Protein AF-A0A1F3ZUA3-F1 (afdb_monomer_lite)

Radius of gyration: 24.83 Å; chains: 1; bounding box: 66×26×68 Å

pLDDT: mean 82.69, std 15.66, range [38.5, 97.5]

Secondary structure (DSSP, 8-state):
--------EEEEEEEEE-SSSSEEEEEEEEEEEEE-SSS-EEEEEEEEEEEEEEEEEEEEEEEEETTEEEEEEEEEEEEEEEEEEEE---HHHHHHHHHHHHHHHHHHHHH-

Sequence (112 aa):
MLERGSDTLIMTGTKDTQPDDETNITLRLQATCVDNRDGSSTVFASAAREVSKLQKVGHSITAGVSVATISVPSGTDRVMRVQKRETIQDPTFYQGFYTLVRNFAREEKKRN

Structure (mmCIF, N/CA/C/O backbone):
data_AF-A0A1F3ZUA3-F1
#
_entry.id   AF-A0A1F3ZUA3-F1
#
loop_
_atom_site.group_PDB
_atom_site.id
_atom_site.type_symbol
_atom_site.label_atom_id
_atom_site.label_alt_id
_atom_site.label_comp_id
_atom_site.label_asym_id
_atom_site.label_entity_id
_atom_site.label_seq_id
_atom_site.pdbx_PDB_ins_code
_atom_site.Cartn_x
_atom_site.Cartn_y
_atom_site.Cartn_z
_atom_site.occupancy
_atom_site.B_iso_or_equiv
_atom_site.auth_seq_id
_atom_site.auth_comp_id
_atom_site.auth_asym_id
_atom_site.auth_atom_id
_atom_site.pdbx_PDB_model_num
ATOM 1 N N . MET A 1 1 ? 2.301 5.348 -39.524 1.00 38.50 1 MET A N 1
ATOM 2 C CA . MET A 1 1 ? 2.595 5.944 -38.206 1.00 38.50 1 MET A CA 1
ATOM 3 C C . MET A 1 1 ? 1.456 5.515 -37.289 1.00 38.50 1 MET A C 1
ATOM 5 O O . MET A 1 1 ? 0.367 6.049 -37.424 1.00 38.50 1 MET A O 1
ATOM 9 N N . LEU A 1 2 ? 1.620 4.439 -36.515 1.00 41.38 2 LEU A N 1
ATOM 10 C CA . LEU A 1 2 ? 0.568 3.989 -35.597 1.00 41.38 2 LEU A CA 1
ATOM 11 C C . LEU A 1 2 ? 0.643 4.878 -34.356 1.00 41.38 2 LEU A C 1
ATOM 13 O O . LEU A 1 2 ? 1.610 4.790 -33.601 1.00 41.38 2 LEU A O 1
ATOM 17 N N . GLU A 1 3 ? -0.345 5.754 -34.202 1.00 44.38 3 GLU A N 1
ATOM 18 C CA . GLU A 1 3 ? -0.643 6.461 -32.958 1.00 44.38 3 GLU A CA 1
ATOM 19 C C . GLU A 1 3 ? -0.839 5.404 -31.861 1.00 44.38 3 GLU A C 1
ATOM 21 O O . GLU A 1 3 ? -1.906 4.803 -31.737 1.00 44.38 3 GLU A O 1
ATOM 26 N N . ARG A 1 4 ? 0.217 5.107 -31.093 1.00 51.84 4 ARG A N 1
ATOM 27 C CA . ARG A 1 4 ? 0.059 4.418 -29.813 1.00 51.84 4 ARG A CA 1
ATOM 28 C C . ARG A 1 4 ? -0.652 5.409 -28.907 1.00 51.84 4 ARG A C 1
ATOM 30 O O . ARG A 1 4 ? -0.011 6.307 -28.364 1.00 51.84 4 ARG A O 1
ATOM 37 N N . GLY A 1 5 ? -1.973 5.273 -28.809 1.00 49.47 5 GLY A N 1
ATOM 38 C CA . GLY A 1 5 ? -2.747 5.922 -27.763 1.00 49.47 5 GLY A CA 1
ATOM 39 C C . GLY A 1 5 ? -2.006 5.722 -26.447 1.00 49.47 5 GLY A C 1
ATOM 40 O O . GLY A 1 5 ? -1.543 4.622 -26.148 1.00 49.47 5 GLY A O 1
ATOM 41 N N . SER A 1 6 ? -1.783 6.812 -25.723 1.00 55.62 6 SER A N 1
ATOM 42 C CA . SER A 1 6 ? -1.171 6.810 -24.402 1.00 55.62 6 SER A CA 1
ATOM 43 C C . SER A 1 6 ? -2.127 6.142 -23.415 1.00 55.62 6 SER A C 1
ATOM 45 O O . SER A 1 6 ? -2.756 6.814 -22.597 1.00 55.62 6 SER A O 1
ATOM 47 N N . ASP A 1 7 ? -2.282 4.827 -23.536 1.00 58.97 7 ASP A N 1
ATOM 48 C CA . ASP A 1 7 ? -3.064 4.011 -22.628 1.00 58.97 7 ASP A CA 1
ATOM 49 C C . ASP A 1 7 ? -2.317 3.998 -21.303 1.00 58.97 7 ASP A C 1
ATOM 51 O O . ASP A 1 7 ? -1.349 3.270 -21.080 1.00 58.97 7 ASP A O 1
ATOM 55 N N . THR A 1 8 ? -2.742 4.904 -20.432 1.00 66.12 8 THR A N 1
ATOM 56 C CA . THR A 1 8 ? -2.284 4.959 -19.054 1.00 66.12 8 THR A CA 1
ATOM 57 C C . THR A 1 8 ? -2.761 3.678 -18.385 1.00 66.12 8 THR A C 1
ATOM 59 O O . THR A 1 8 ? -3.935 3.545 -18.040 1.00 66.12 8 THR A O 1
ATOM 62 N N . LEU A 1 9 ? -1.862 2.705 -18.244 1.00 81.56 9 LEU A N 1
ATOM 63 C CA . LEU A 1 9 ? -2.184 1.444 -17.592 1.00 81.56 9 LEU A CA 1
ATOM 64 C C . LEU A 1 9 ? -2.317 1.696 -16.090 1.00 81.56 9 LEU A C 1
ATOM 66 O O . LEU A 1 9 ? -1.328 1.989 -15.414 1.00 81.56 9 LEU A O 1
ATOM 70 N N . ILE A 1 10 ? -3.542 1.570 -15.581 1.00 87.88 10 ILE A N 1
ATOM 71 C CA . ILE A 1 10 ? -3.846 1.638 -14.153 1.00 87.88 10 ILE A CA 1
ATOM 72 C C . ILE A 1 10 ? -4.004 0.214 -13.626 1.00 87.88 10 ILE A C 1
ATOM 74 O O . ILE A 1 10 ? -4.843 -0.552 -14.094 1.00 87.88 10 ILE A O 1
ATOM 78 N N . MET A 1 11 ? -3.211 -0.128 -12.620 1.00 90.75 11 MET A N 1
ATOM 79 C CA . MET A 1 11 ? -3.258 -1.397 -11.908 1.00 90.75 11 MET A CA 1
ATOM 80 C C . MET A 1 11 ? -3.758 -1.146 -10.491 1.00 90.75 11 MET A C 1
ATOM 82 O O . MET A 1 11 ? -3.270 -0.254 -9.800 1.00 90.75 11 MET A O 1
ATOM 86 N N . THR A 1 12 ? -4.712 -1.948 -10.032 1.00 94.88 12 THR A N 1
ATOM 87 C CA . THR A 1 12 ? -5.243 -1.856 -8.668 1.00 94.88 12 THR A CA 1
ATOM 88 C C . THR A 1 12 ? -5.122 -3.195 -7.962 1.00 94.88 12 THR A C 1
ATOM 90 O O . THR A 1 12 ? -5.405 -4.232 -8.556 1.00 94.88 12 THR A O 1
ATOM 93 N N . GLY A 1 13 ? -4.755 -3.176 -6.685 1.00 94.50 13 GLY A N 1
ATOM 94 C CA . GLY A 1 13 ? -4.714 -4.345 -5.816 1.00 94.50 13 GLY A CA 1
ATOM 95 C C . GLY A 1 13 ? -5.446 -4.066 -4.512 1.00 94.50 13 GLY A C 1
ATOM 96 O O . GLY A 1 13 ? -5.361 -2.966 -3.970 1.00 94.50 13 GLY A O 1
ATOM 97 N N . THR A 1 14 ? -6.172 -5.058 -4.003 1.00 96.56 14 THR A N 1
ATOM 98 C CA . THR A 1 14 ? -6.786 -4.996 -2.672 1.00 96.56 14 THR A CA 1
ATOM 99 C C . THR A 1 14 ? -6.359 -6.215 -1.871 1.00 96.56 14 THR A C 1
ATOM 101 O O . THR A 1 14 ? -6.332 -7.326 -2.400 1.00 96.56 14 THR A O 1
ATOM 104 N N . LYS A 1 15 ? -5.998 -6.008 -0.605 1.00 95.19 15 LYS A N 1
ATOM 105 C CA . LYS A 1 15 ? -5.671 -7.077 0.333 1.00 95.19 15 LYS A CA 1
ATOM 106 C C . LYS A 1 15 ? -6.400 -6.844 1.643 1.00 95.19 15 LYS A C 1
ATOM 108 O O . LYS A 1 15 ? -6.124 -5.871 2.337 1.00 95.19 15 LYS A O 1
ATOM 113 N N . ASP A 1 16 ? -7.265 -7.784 1.989 1.00 94.31 16 ASP A N 1
ATOM 114 C CA . ASP A 1 16 ? -7.938 -7.817 3.280 1.00 94.31 16 ASP A CA 1
ATOM 115 C C . ASP A 1 16 ? -7.188 -8.738 4.244 1.00 94.31 16 ASP A C 1
ATOM 117 O O . ASP A 1 16 ? -6.690 -9.815 3.869 1.00 94.31 16 ASP A O 1
ATOM 121 N N . THR A 1 17 ? -7.073 -8.294 5.490 1.00 94.75 17 THR A N 1
ATOM 122 C CA . THR A 1 17 ? -6.506 -9.066 6.595 1.00 94.75 17 THR A CA 1
ATOM 123 C C . THR A 1 17 ? -7.320 -8.846 7.854 1.00 94.75 17 THR A C 1
ATOM 125 O O . THR A 1 17 ? -7.675 -7.714 8.176 1.00 94.75 17 THR A O 1
ATOM 128 N N . GLN A 1 18 ? -7.535 -9.923 8.597 1.00 93.06 18 GLN A N 1
ATOM 129 C CA . GLN A 1 18 ? -8.300 -9.918 9.829 1.00 93.06 18 GLN A CA 1
ATOM 130 C C . GLN A 1 18 ? -7.377 -10.334 10.987 1.00 93.06 18 GLN A C 1
ATOM 132 O O . GLN A 1 18 ? -7.143 -11.529 11.165 1.00 93.06 18 GLN A O 1
ATOM 137 N N . PRO A 1 19 ? -6.759 -9.376 11.706 1.00 90.19 19 PRO A N 1
ATOM 138 C CA . PRO A 1 19 ? -5.865 -9.691 12.823 1.00 90.19 19 PRO A CA 1
ATOM 139 C C . PRO A 1 19 ? -6.598 -10.282 14.036 1.00 90.19 19 PRO A C 1
ATOM 141 O O . PRO A 1 19 ? -5.993 -11.035 14.793 1.00 90.19 19 PRO A O 1
ATOM 144 N N . ASP A 1 20 ? -7.880 -9.952 14.212 1.00 92.12 20 ASP A N 1
ATOM 145 C CA . ASP A 1 20 ? -8.752 -10.449 15.278 1.00 92.12 20 ASP A CA 1
ATOM 146 C C . ASP A 1 20 ? -10.207 -10.566 14.785 1.00 92.12 20 ASP A C 1
ATOM 148 O O . ASP A 1 20 ? -10.534 -10.181 13.663 1.00 92.12 20 ASP A O 1
ATOM 152 N N . ASP A 1 21 ? -11.100 -11.129 15.595 1.00 87.56 21 ASP A N 1
ATOM 153 C CA . ASP A 1 21 ? -12.495 -11.392 15.227 1.00 87.56 21 ASP A CA 1
ATOM 154 C C . ASP A 1 21 ? -13.337 -10.119 15.028 1.00 87.56 21 ASP A C 1
ATOM 156 O O . ASP A 1 21 ? -14.381 -10.167 14.374 1.00 87.56 21 ASP A O 1
ATOM 160 N N . GLU A 1 22 ? -12.880 -8.975 15.538 1.00 87.25 22 GLU A N 1
ATOM 161 C CA . GLU A 1 22 ? -13.606 -7.708 15.482 1.00 87.25 22 GLU A CA 1
ATOM 162 C C . GLU A 1 22 ? -13.073 -6.733 14.431 1.00 87.25 22 GLU A C 1
ATOM 164 O O . GLU A 1 22 ? -13.790 -5.807 14.043 1.00 87.25 22 GLU A O 1
ATOM 169 N N . THR A 1 23 ? -11.833 -6.913 13.982 1.00 89.06 23 THR A N 1
ATOM 170 C CA . THR A 1 23 ? -11.090 -5.935 13.187 1.00 89.06 23 THR A CA 1
ATOM 171 C C . THR A 1 23 ? -10.812 -6.459 11.787 1.00 89.06 23 THR A C 1
ATOM 173 O O . THR A 1 23 ? -10.137 -7.465 11.607 1.00 89.06 23 THR A O 1
ATOM 176 N N . ASN A 1 24 ? -11.240 -5.711 10.776 1.00 92.94 24 ASN A N 1
ATOM 177 C CA . ASN A 1 24 ? -10.867 -5.931 9.386 1.00 92.94 24 ASN A CA 1
ATOM 178 C C . ASN A 1 24 ? -9.973 -4.783 8.902 1.00 92.94 24 ASN A C 1
ATOM 180 O O . ASN A 1 24 ? -10.278 -3.610 9.122 1.00 92.94 24 ASN A O 1
ATOM 184 N N . ILE A 1 25 ? -8.861 -5.117 8.253 1.00 95.38 25 ILE A N 1
ATOM 185 C CA . ILE A 1 25 ? -7.945 -4.156 7.647 1.00 95.38 25 ILE A CA 1
ATOM 186 C C . ILE A 1 25 ? -7.933 -4.387 6.138 1.00 95.38 25 ILE A C 1
ATOM 188 O O . ILE A 1 25 ? -7.471 -5.429 5.674 1.00 95.38 25 ILE A O 1
ATOM 192 N N . THR A 1 26 ? -8.359 -3.379 5.382 1.00 96.38 26 THR A N 1
ATOM 193 C CA . THR A 1 26 ? -8.329 -3.373 3.918 1.00 96.38 26 THR A CA 1
ATOM 194 C C . THR A 1 26 ? -7.195 -2.479 3.433 1.00 96.38 26 THR A C 1
ATOM 196 O O . THR A 1 26 ? -7.187 -1.265 3.650 1.00 96.38 26 THR A O 1
ATOM 199 N N . LEU A 1 27 ? -6.231 -3.070 2.736 1.00 96.94 27 LEU A N 1
ATOM 200 C CA . LEU A 1 27 ? -5.179 -2.363 2.018 1.00 96.94 27 LEU A CA 1
ATOM 201 C C . LEU A 1 27 ? -5.580 -2.210 0.549 1.00 96.94 27 LEU A C 1
ATOM 203 O O . LEU A 1 27 ? -5.826 -3.209 -0.121 1.00 96.94 27 LEU A O 1
ATOM 207 N N . ARG A 1 28 ? -5.585 -0.983 0.030 1.00 97.50 28 ARG A N 1
ATOM 208 C CA . ARG A 1 28 ? -5.807 -0.684 -1.391 1.00 97.50 28 ARG A CA 1
ATOM 209 C C . ARG A 1 28 ? -4.545 -0.074 -1.973 1.00 97.50 28 ARG A C 1
ATOM 211 O O . ARG A 1 28 ? -4.064 0.923 -1.449 1.00 97.50 28 ARG A O 1
ATOM 218 N N . LEU A 1 29 ? -4.033 -0.661 -3.043 1.00 96.88 29 LEU A N 1
ATOM 219 C CA . LEU A 1 29 ? -2.893 -0.178 -3.812 1.00 96.88 29 LEU A CA 1
ATOM 220 C C . LEU A 1 29 ? -3.375 0.193 -5.213 1.00 96.88 29 LEU A C 1
ATOM 222 O O . LEU A 1 29 ? -4.112 -0.567 -5.838 1.00 96.88 29 LEU A O 1
ATOM 226 N N . GLN A 1 30 ? -2.919 1.329 -5.720 1.00 96.00 30 GLN A N 1
ATOM 227 C CA . GLN A 1 30 ? -3.054 1.723 -7.112 1.00 96.00 30 GLN A CA 1
ATOM 228 C C . GLN A 1 30 ? -1.668 2.058 -7.654 1.00 96.00 30 GLN A C 1
ATOM 230 O O . GLN A 1 30 ? -0.905 2.774 -7.007 1.00 96.00 30 GLN A O 1
ATOM 235 N N . ALA A 1 31 ? -1.353 1.548 -8.837 1.00 94.94 31 ALA A N 1
ATOM 236 C CA . ALA A 1 31 ? -0.152 1.889 -9.571 1.00 94.94 31 ALA A CA 1
ATOM 237 C C . ALA A 1 31 ? -0.508 2.298 -10.999 1.00 94.94 31 ALA A C 1
ATOM 239 O O . ALA A 1 31 ? -1.406 1.725 -11.609 1.00 94.94 31 ALA A O 1
ATOM 240 N N . THR A 1 32 ? 0.212 3.275 -11.528 1.00 94.38 32 THR A N 1
ATOM 241 C CA . THR A 1 32 ? 0.023 3.798 -12.876 1.00 94.38 32 THR A CA 1
ATOM 242 C C . THR A 1 32 ? 1.358 3.809 -13.595 1.00 94.38 32 THR A C 1
ATOM 244 O O . THR A 1 32 ? 2.348 4.289 -13.041 1.00 94.38 32 THR A O 1
ATOM 247 N N . CYS A 1 33 ? 1.384 3.299 -14.823 1.00 91.00 33 CYS A N 1
ATOM 248 C CA . CYS A 1 33 ? 2.563 3.333 -15.679 1.00 91.00 33 CYS A CA 1
ATOM 249 C C . CYS A 1 33 ? 2.411 4.412 -16.756 1.00 91.00 33 CYS A C 1
ATOM 251 O O . CYS A 1 33 ? 1.370 4.496 -17.409 1.00 91.00 33 CYS A O 1
ATOM 253 N N . VAL A 1 34 ? 3.453 5.219 -16.942 1.00 90.88 34 VAL A N 1
ATOM 254 C CA . VAL A 1 34 ? 3.521 6.275 -17.956 1.00 90.88 34 VAL A CA 1
ATOM 255 C C . VAL A 1 34 ? 4.722 6.013 -18.859 1.00 90.88 34 VAL A C 1
ATOM 257 O O . VAL A 1 34 ? 5.845 5.887 -18.373 1.00 90.88 34 VAL A O 1
ATOM 260 N N . ASP A 1 35 ? 4.486 5.930 -20.168 1.00 88.19 35 ASP A N 1
ATOM 261 C CA . ASP A 1 35 ? 5.543 5.815 -21.176 1.00 88.19 35 ASP A CA 1
ATOM 262 C C . ASP A 1 35 ? 6.294 7.151 -21.309 1.00 88.19 35 ASP A C 1
ATOM 264 O O . ASP A 1 35 ? 5.684 8.195 -21.558 1.00 88.19 35 ASP A O 1
ATOM 268 N N . ASN A 1 36 ? 7.620 7.115 -21.154 1.00 89.31 36 ASN A N 1
ATOM 269 C CA . ASN A 1 36 ? 8.486 8.289 -21.276 1.00 89.31 36 ASN A CA 1
ATOM 270 C C . ASN A 1 36 ? 8.851 8.605 -22.743 1.00 89.31 36 ASN A C 1
ATOM 272 O O . ASN A 1 36 ? 9.515 9.606 -23.006 1.00 89.31 36 ASN A O 1
ATOM 276 N N . ARG A 1 37 ? 8.405 7.785 -23.710 1.00 89.38 37 ARG A N 1
ATOM 277 C CA . ARG A 1 37 ? 8.651 7.908 -25.163 1.00 89.38 37 ARG A CA 1
ATOM 278 C C . ARG A 1 37 ? 10.118 7.783 -25.586 1.00 89.38 37 ARG A C 1
ATOM 280 O O . ARG A 1 37 ? 10.460 8.083 -26.727 1.00 89.38 37 ARG A O 1
ATOM 287 N N . ASP A 1 38 ? 10.969 7.298 -24.694 1.00 90.06 38 ASP A N 1
ATOM 288 C CA . ASP A 1 38 ? 12.392 7.022 -24.915 1.00 90.06 38 ASP A CA 1
ATOM 289 C C . ASP A 1 38 ? 12.726 5.524 -24.752 1.00 90.06 38 ASP A C 1
ATOM 291 O O . ASP A 1 38 ? 13.890 5.133 -24.682 1.00 90.06 38 ASP A O 1
ATOM 295 N N . GLY A 1 39 ? 11.697 4.673 -24.687 1.00 84.69 39 GLY A N 1
ATOM 296 C CA . GLY A 1 39 ? 11.831 3.245 -24.396 1.00 84.69 39 GLY A CA 1
ATOM 297 C C . GLY A 1 39 ? 11.901 2.918 -22.901 1.00 84.69 39 GLY A C 1
ATOM 298 O O . GLY A 1 39 ? 12.048 1.747 -22.547 1.00 84.69 39 GLY A O 1
ATOM 299 N N . SER A 1 40 ? 11.776 3.917 -22.024 1.00 86.50 40 SER A N 1
ATOM 300 C CA . SER A 1 40 ? 11.582 3.740 -20.587 1.00 86.50 40 SER A CA 1
ATOM 301 C C . SER A 1 40 ? 10.146 4.064 -20.162 1.00 86.50 40 SER A C 1
ATOM 303 O O . SER A 1 40 ? 9.344 4.623 -20.913 1.00 86.50 40 SER A O 1
ATOM 305 N N . SER A 1 41 ? 9.788 3.687 -18.937 1.00 88.19 41 SER A N 1
ATOM 306 C CA . SER A 1 41 ? 8.488 4.023 -18.358 1.00 88.19 41 SER A CA 1
ATOM 307 C C . SER A 1 41 ? 8.637 4.366 -16.885 1.00 88.19 41 SER A C 1
ATOM 309 O O . SER A 1 41 ? 9.467 3.789 -16.177 1.00 88.19 41 SER A O 1
ATOM 311 N N . THR A 1 42 ? 7.815 5.300 -16.422 1.00 90.25 42 THR A N 1
ATOM 312 C CA . THR A 1 42 ? 7.765 5.736 -15.028 1.00 90.25 42 THR A CA 1
ATOM 313 C C . THR A 1 42 ? 6.538 5.135 -14.354 1.00 90.25 42 THR A C 1
ATOM 315 O O . THR A 1 42 ? 5.426 5.242 -14.870 1.00 90.25 42 THR A O 1
ATOM 318 N N . VAL A 1 43 ? 6.730 4.507 -13.192 1.00 92.31 43 VAL A N 1
ATOM 319 C CA . VAL A 1 43 ? 5.643 3.919 -12.398 1.00 92.31 43 VAL A CA 1
ATOM 320 C C . VAL A 1 43 ? 5.382 4.784 -11.173 1.00 92.31 43 VAL A C 1
ATOM 322 O O . VAL A 1 43 ? 6.283 5.006 -10.366 1.00 92.31 43 VAL A O 1
ATOM 325 N N . PHE A 1 44 ? 4.138 5.222 -11.012 1.00 94.44 44 PHE A N 1
ATOM 326 C CA . PHE A 1 44 ? 3.646 5.910 -9.822 1.00 94.44 44 PHE A CA 1
ATOM 327 C C . PHE A 1 44 ? 2.793 4.947 -9.005 1.00 94.44 44 PHE A C 1
ATOM 329 O O . PHE A 1 44 ? 1.977 4.235 -9.581 1.00 94.44 44 PHE A O 1
ATOM 336 N N . ALA A 1 45 ? 2.949 4.927 -7.682 1.00 95.88 45 ALA A N 1
ATOM 337 C CA . ALA A 1 45 ? 2.150 4.084 -6.797 1.00 95.88 45 ALA A CA 1
ATOM 338 C C . ALA A 1 45 ? 1.612 4.875 -5.603 1.00 95.88 45 ALA A C 1
ATOM 340 O O . ALA A 1 45 ? 2.295 5.738 -5.057 1.00 95.88 45 ALA A O 1
ATOM 341 N N . SER A 1 46 ? 0.396 4.542 -5.184 1.00 96.38 46 SER A N 1
ATOM 342 C CA . SER A 1 46 ? -0.255 5.070 -3.988 1.00 96.38 46 SER A CA 1
ATOM 343 C C . SER A 1 46 ? -1.004 3.947 -3.290 1.00 96.38 46 SER A C 1
ATOM 345 O O . SER A 1 46 ? -1.661 3.132 -3.941 1.00 96.38 46 SER A O 1
ATOM 347 N N . ALA A 1 47 ? -0.911 3.892 -1.965 1.00 97.31 47 ALA A N 1
ATOM 348 C CA . ALA A 1 47 ? -1.663 2.941 -1.167 1.00 97.31 47 ALA A CA 1
ATOM 349 C C . ALA A 1 47 ? -2.406 3.623 -0.022 1.00 97.31 47 ALA A C 1
ATOM 351 O O . ALA A 1 47 ? -1.900 4.555 0.600 1.00 97.31 47 ALA A O 1
ATOM 352 N N . ALA A 1 48 ? -3.589 3.110 0.295 1.00 97.19 48 ALA A N 1
ATOM 353 C CA . ALA A 1 48 ? -4.370 3.503 1.455 1.00 97.19 48 ALA A CA 1
ATOM 354 C C . ALA A 1 48 ? -4.734 2.275 2.289 1.00 97.19 48 ALA A C 1
ATOM 356 O O . ALA A 1 48 ? -5.022 1.200 1.757 1.00 97.19 48 ALA A O 1
ATOM 357 N N . ARG A 1 49 ? -4.735 2.448 3.607 1.00 96.25 49 ARG A N 1
ATOM 358 C CA . ARG A 1 49 ? -5.184 1.453 4.574 1.00 96.25 49 ARG A CA 1
ATOM 359 C C . ARG A 1 49 ? -6.473 1.930 5.219 1.00 96.25 49 ARG A C 1
ATOM 361 O O . ARG A 1 49 ? -6.552 3.054 5.709 1.00 96.25 49 ARG A O 1
ATOM 368 N N . GLU A 1 50 ? -7.457 1.050 5.252 1.00 96.19 50 GLU A 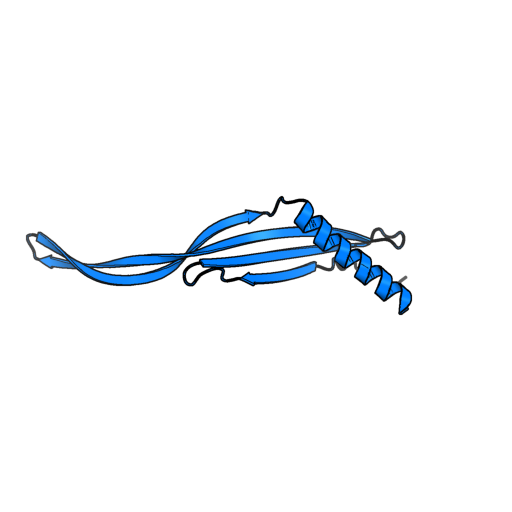N 1
ATOM 369 C CA . GLU A 1 50 ? -8.708 1.223 5.970 1.00 96.19 50 GLU A CA 1
ATOM 370 C C . GLU A 1 50 ? -8.788 0.200 7.098 1.00 96.19 50 GLU A C 1
ATOM 372 O O . GLU A 1 50 ? -8.562 -0.985 6.875 1.00 96.19 50 GLU A O 1
ATOM 377 N N . VAL A 1 51 ? -9.082 0.663 8.309 1.00 93.44 51 VAL A N 1
ATOM 378 C CA . VAL A 1 51 ? -9.304 -0.181 9.483 1.00 93.44 51 VAL A CA 1
ATOM 379 C C . VAL A 1 51 ? -10.765 -0.059 9.873 1.00 93.44 51 VAL A C 1
ATOM 381 O O . VAL A 1 51 ? -11.233 1.029 10.221 1.00 93.44 51 VAL A O 1
ATOM 384 N N . SER A 1 52 ? -11.460 -1.184 9.854 1.00 87.94 52 SER A N 1
ATOM 385 C CA . SER A 1 52 ? -12.866 -1.318 10.205 1.00 87.94 52 SER A CA 1
ATOM 386 C C . SER A 1 52 ? -12.999 -2.205 11.435 1.00 87.94 52 SER A C 1
ATOM 388 O O . SER A 1 52 ? -12.358 -3.248 11.513 1.00 87.94 52 SER A O 1
ATOM 390 N N . LYS A 1 53 ? -13.814 -1.797 12.410 1.00 87.69 53 LYS A N 1
ATOM 391 C CA . LYS A 1 53 ? -14.090 -2.586 13.618 1.00 87.69 53 LYS A CA 1
ATOM 392 C C . LYS A 1 53 ? -15.578 -2.824 13.809 1.00 87.69 53 LYS A C 1
ATOM 394 O O . LYS A 1 53 ? -16.392 -1.963 13.475 1.00 87.69 53 LYS A O 1
ATOM 399 N N . LEU A 1 54 ? -15.931 -3.965 14.387 1.00 79.75 54 LEU A N 1
ATOM 400 C CA . LEU A 1 54 ? -17.275 -4.235 14.887 1.00 79.75 54 LEU A CA 1
ATOM 401 C C . LEU A 1 54 ? -17.596 -3.284 16.053 1.00 79.75 54 LEU A C 1
ATOM 403 O O . LEU A 1 54 ? -16.899 -3.253 17.062 1.00 79.75 54 LEU A O 1
ATOM 407 N N . GLN A 1 55 ? -18.657 -2.491 15.910 1.00 73.69 55 GLN A N 1
ATOM 408 C CA . GLN A 1 55 ? -19.206 -1.644 16.967 1.00 73.69 55 GLN A CA 1
ATOM 409 C C . GLN A 1 55 ? -20.589 -2.146 17.375 1.00 73.69 55 GLN A C 1
ATOM 411 O O . GLN A 1 55 ? -21.415 -2.485 16.527 1.00 73.69 55 GLN A O 1
ATOM 416 N N . LY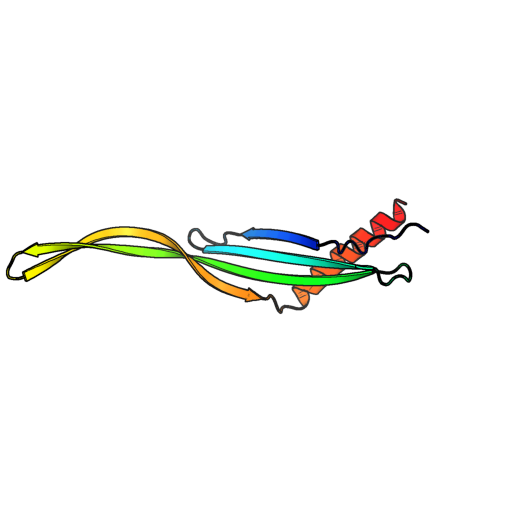S A 1 56 ? -20.849 -2.161 18.684 1.00 71.38 56 LYS A N 1
ATOM 417 C CA . LYS A 1 56 ? -22.161 -2.482 19.247 1.00 71.38 56 LYS A CA 1
ATOM 418 C C . LYS A 1 56 ? -23.080 -1.264 19.117 1.00 71.38 56 LYS A C 1
ATOM 420 O O . LYS A 1 56 ? -22.760 -0.197 19.633 1.00 71.38 56 LYS A O 1
ATOM 425 N N . VAL A 1 57 ? -24.209 -1.420 18.438 1.00 68.69 57 VAL A N 1
ATOM 426 C CA . VAL A 1 57 ? -25.223 -0.381 18.229 1.00 68.69 57 VAL A CA 1
ATOM 427 C C . VAL A 1 57 ? -26.481 -0.794 18.986 1.00 68.69 57 VAL A C 1
ATOM 429 O O . VAL A 1 57 ? -26.980 -1.897 18.798 1.00 68.69 57 VAL A O 1
ATOM 432 N N . GLY A 1 58 ? -26.962 0.056 19.893 1.00 62.72 58 GLY A N 1
ATOM 433 C CA . GLY A 1 58 ? -28.193 -0.192 20.646 1.00 62.72 58 GLY A CA 1
ATOM 434 C C . GLY A 1 58 ? -29.415 0.382 19.938 1.00 62.72 58 GLY A C 1
ATOM 435 O O . GLY A 1 58 ? -29.363 1.502 19.432 1.00 62.72 58 GLY A O 1
ATOM 436 N N . HIS A 1 59 ? -30.519 -0.359 19.949 1.00 62.84 59 HIS A N 1
ATOM 437 C CA . HIS A 1 59 ? -31.816 0.097 19.456 1.00 62.84 59 HIS A CA 1
ATOM 438 C C . HIS A 1 59 ? -32.786 0.276 20.624 1.00 62.84 59 HIS A C 1
ATOM 440 O O . HIS A 1 59 ? -32.965 -0.640 21.430 1.00 62.84 59 HIS A O 1
ATOM 446 N N . SER A 1 60 ? -33.435 1.437 20.722 1.00 57.81 60 SER A N 1
ATOM 447 C CA . SER A 1 60 ? -34.516 1.701 21.676 1.00 57.81 60 SER A CA 1
ATOM 448 C C . SER A 1 60 ? -35.856 1.815 20.951 1.00 57.81 60 SER A C 1
ATOM 450 O O . SER A 1 60 ? -35.947 2.401 19.876 1.00 57.81 60 SER A O 1
ATOM 452 N N . ILE A 1 61 ? -36.902 1.249 21.548 1.00 62.06 61 ILE A N 1
ATOM 453 C CA . ILE A 1 61 ? -38.288 1.415 21.108 1.00 62.06 61 ILE A CA 1
ATOM 454 C C . ILE A 1 61 ? -38.942 2.397 22.079 1.00 62.06 61 ILE A C 1
ATOM 456 O O . ILE A 1 61 ? -38.944 2.177 23.292 1.00 62.06 61 ILE A O 1
ATOM 460 N N . THR A 1 62 ? -39.475 3.496 21.549 1.00 57.00 62 THR A N 1
ATOM 461 C CA . THR A 1 62 ? -40.183 4.516 22.331 1.00 57.00 62 THR A CA 1
ATOM 462 C C . THR A 1 62 ? -41.678 4.369 22.092 1.00 57.00 62 THR A C 1
ATOM 464 O O . THR A 1 62 ? -42.134 4.495 20.957 1.00 57.00 62 THR A O 1
ATOM 467 N N . ALA A 1 63 ? -42.445 4.119 23.152 1.00 68.69 63 ALA A N 1
ATOM 468 C CA . A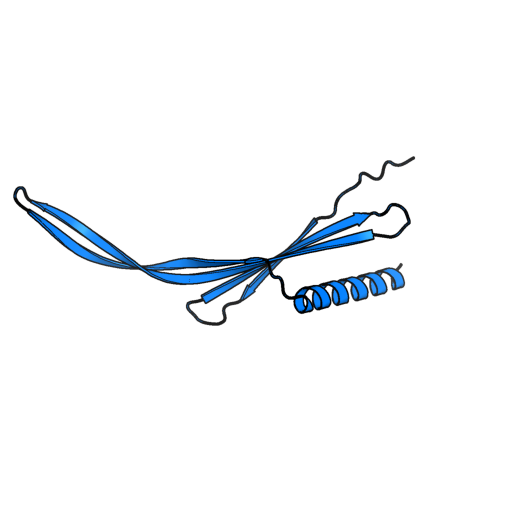LA A 1 63 ? -43.904 4.108 23.101 1.00 68.69 63 ALA A CA 1
ATOM 469 C C . ALA A 1 63 ? -44.449 5.393 23.744 1.00 68.69 63 ALA A C 1
ATOM 471 O O . ALA A 1 63 ? -44.059 5.758 24.857 1.00 68.69 63 ALA A O 1
ATOM 472 N N . GLY A 1 64 ? -45.325 6.102 23.028 1.00 55.97 64 GLY A N 1
ATOM 473 C CA . GLY A 1 64 ? -45.953 7.336 23.502 1.00 55.97 64 GLY A CA 1
ATOM 474 C C . GLY A 1 64 ? -47.304 7.066 24.155 1.00 55.97 64 GLY A C 1
ATOM 475 O O . GLY A 1 64 ? -48.206 6.539 23.508 1.00 55.97 64 GLY A O 1
ATOM 476 N N . VAL A 1 65 ? -47.458 7.467 25.416 1.00 67.06 65 VAL A N 1
ATOM 477 C CA . VAL A 1 65 ? -48.758 7.615 26.083 1.00 67.06 65 VAL A CA 1
ATOM 478 C C . VAL A 1 65 ? -48.963 9.095 26.406 1.00 67.06 65 VAL A C 1
ATOM 480 O O . VAL A 1 65 ? -48.005 9.828 26.625 1.00 67.06 65 VAL A O 1
ATOM 483 N N . SER A 1 66 ? -50.209 9.562 26.387 1.00 61.75 66 SER A N 1
ATOM 484 C CA . SER A 1 66 ? -50.637 10.975 26.320 1.00 61.75 66 SER A CA 1
ATOM 485 C C . SER A 1 66 ? -50.111 11.930 27.408 1.00 61.75 66 SER A C 1
ATOM 487 O O . SER A 1 66 ? -50.371 13.127 27.331 1.00 61.75 66 SER A O 1
ATOM 489 N N . VAL A 1 67 ? -49.354 11.440 28.392 1.00 68.75 67 VAL A N 1
ATOM 490 C CA . VAL A 1 67 ? -48.748 12.246 29.465 1.00 68.75 67 VAL A CA 1
ATOM 491 C C . VAL A 1 67 ? -47.245 11.966 29.655 1.00 68.75 67 VAL A C 1
ATOM 493 O O . VAL A 1 67 ? -46.578 12.714 30.363 1.00 68.75 67 VAL A O 1
ATOM 496 N N . ALA A 1 68 ? -46.687 10.916 29.032 1.00 49.22 68 ALA A N 1
ATOM 497 C CA . ALA A 1 68 ? -45.273 10.551 29.155 1.00 49.22 68 ALA A CA 1
ATOM 498 C C . ALA A 1 68 ? -44.806 9.588 28.046 1.00 49.22 68 ALA A C 1
ATOM 500 O O . ALA A 1 68 ? -45.549 8.733 27.570 1.00 49.22 68 ALA A O 1
ATOM 501 N N . THR A 1 69 ? -43.531 9.670 27.676 1.00 61.47 69 THR A N 1
ATOM 502 C CA . THR A 1 69 ? -42.879 8.713 26.770 1.00 61.47 69 THR A CA 1
ATOM 503 C C . THR A 1 69 ? -42.007 7.750 27.565 1.00 61.47 69 THR A C 1
ATOM 505 O O . THR A 1 69 ? -41.163 8.199 28.340 1.00 61.47 69 THR A O 1
ATOM 508 N N . ILE A 1 70 ? -42.160 6.442 27.346 1.00 63.56 70 ILE A N 1
ATOM 509 C CA . ILE A 1 70 ? -41.278 5.421 27.930 1.00 63.56 70 ILE A CA 1
ATOM 510 C C . ILE A 1 70 ? -40.394 4.864 26.812 1.00 63.56 70 ILE A C 1
ATOM 512 O O . ILE A 1 70 ? -40.895 4.349 25.810 1.00 63.56 70 ILE A O 1
ATOM 516 N N . SER A 1 71 ? -39.076 4.981 26.977 1.00 55.53 71 SER A N 1
ATOM 517 C CA . SER A 1 71 ? -38.078 4.399 26.076 1.00 55.53 71 SER A CA 1
ATOM 518 C C . SER A 1 71 ? -37.526 3.106 26.670 1.00 55.53 71 SER A C 1
ATOM 520 O O . SER A 1 71 ? -36.938 3.136 27.753 1.00 55.53 71 SER A O 1
ATOM 522 N N . VAL A 1 72 ? -37.674 1.988 25.957 1.00 69.88 72 VAL A N 1
ATOM 523 C CA . VAL A 1 72 ? -37.166 0.675 26.382 1.00 69.88 72 VAL A CA 1
ATOM 524 C C . VAL A 1 72 ? -36.075 0.215 25.407 1.00 69.88 72 VAL A C 1
ATOM 526 O O . VAL A 1 72 ? -36.284 0.284 24.192 1.00 69.88 72 VAL A O 1
ATOM 529 N N . PRO A 1 73 ? -34.899 -0.239 25.879 1.00 60.53 73 PRO A N 1
ATOM 530 C CA . PRO A 1 73 ? -33.901 -0.847 25.004 1.00 60.53 73 PRO A CA 1
ATOM 531 C C . PRO A 1 73 ? -34.455 -2.159 24.429 1.00 60.53 73 PRO A C 1
ATOM 533 O O . PRO A 1 73 ? -34.907 -3.028 25.167 1.00 60.53 73 PRO A O 1
ATOM 536 N N . SER A 1 74 ? -34.438 -2.287 23.104 1.00 63.91 74 SER A N 1
ATOM 537 C CA . SER A 1 74 ? -35.075 -3.381 22.353 1.00 63.91 74 SER A CA 1
ATOM 538 C C . SER A 1 74 ? -34.100 -4.416 21.792 1.00 63.91 74 SER A C 1
ATOM 540 O O . SER A 1 74 ? -34.510 -5.511 21.425 1.00 63.91 74 SER A O 1
ATOM 542 N N . GLY A 1 75 ? -32.807 -4.096 21.747 1.00 61.59 75 GLY A N 1
ATOM 543 C CA . GLY A 1 75 ? -31.786 -4.993 21.220 1.00 61.59 75 GLY A CA 1
ATOM 544 C C . GLY A 1 75 ? -30.462 -4.280 20.984 1.00 61.59 75 GLY A C 1
ATOM 545 O O . GLY A 1 75 ? -30.372 -3.052 21.071 1.00 61.59 75 GLY A O 1
ATOM 546 N N . THR A 1 76 ? -29.419 -5.060 20.708 1.00 58.84 76 THR A N 1
ATOM 547 C CA . THR A 1 76 ? -28.105 -4.536 20.328 1.00 58.84 76 THR A CA 1
ATOM 548 C C . THR A 1 76 ? -27.545 -5.335 19.163 1.00 58.84 76 THR A C 1
ATOM 550 O O . THR A 1 76 ? -27.346 -6.539 19.316 1.00 58.84 76 THR A O 1
ATOM 553 N N . ASP A 1 77 ? -27.226 -4.661 18.065 1.00 70.81 77 ASP A N 1
ATOM 554 C CA . ASP A 1 77 ? -26.608 -5.256 16.880 1.00 70.81 77 ASP A CA 1
ATO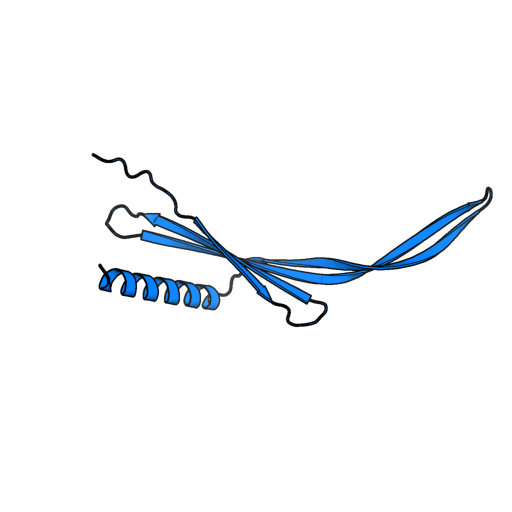M 555 C C . ASP A 1 77 ? -25.108 -4.947 16.834 1.00 70.81 77 ASP A C 1
ATOM 557 O O . ASP A 1 77 ? -24.637 -3.974 17.429 1.00 70.81 77 ASP A O 1
ATOM 561 N N . ARG A 1 78 ? -24.321 -5.779 16.141 1.00 70.75 78 ARG A N 1
ATOM 562 C CA . ARG A 1 78 ? -22.899 -5.504 15.878 1.00 70.75 78 ARG A CA 1
ATOM 563 C C . ARG A 1 78 ? -22.737 -5.117 14.413 1.00 70.75 78 ARG A C 1
ATOM 565 O O . ARG A 1 78 ? -23.030 -5.913 13.528 1.00 70.75 78 ARG A O 1
ATOM 572 N N . VAL A 1 79 ? -22.258 -3.902 14.161 1.00 77.94 79 VAL A N 1
ATOM 573 C CA . VAL A 1 79 ? -22.100 -3.341 12.812 1.00 77.94 79 VAL A CA 1
ATOM 574 C C . VAL A 1 79 ? -20.637 -3.003 12.570 1.00 77.94 79 VAL A C 1
ATOM 576 O O . VAL A 1 79 ? -19.980 -2.412 13.426 1.00 77.94 79 VAL A O 1
ATOM 579 N N . MET A 1 80 ? -20.115 -3.357 11.398 1.00 79.25 80 MET A N 1
ATOM 580 C CA . MET A 1 80 ? -18.751 -3.006 11.014 1.00 79.25 80 MET A CA 1
ATOM 581 C C . MET A 1 80 ? -18.676 -1.518 10.657 1.00 79.25 80 MET A C 1
ATOM 583 O O . MET A 1 80 ? -19.405 -1.046 9.786 1.00 79.25 80 MET A O 1
ATOM 587 N N . ARG A 1 81 ? -17.814 -0.761 11.339 1.00 84.50 81 ARG A N 1
ATOM 588 C CA . ARG A 1 81 ? -17.619 0.673 11.094 1.00 84.50 81 ARG A CA 1
ATOM 589 C C . ARG A 1 81 ? -16.165 0.982 10.802 1.00 84.50 81 ARG A C 1
ATOM 591 O O . ARG A 1 81 ? -15.267 0.503 11.494 1.00 84.50 81 ARG A O 1
ATOM 598 N N . VAL A 1 82 ? -15.962 1.826 9.795 1.00 87.81 82 VAL A N 1
ATOM 599 C CA . VAL A 1 82 ? -14.651 2.380 9.455 1.00 87.81 82 VAL A CA 1
ATOM 600 C C . VAL A 1 82 ? -14.187 3.253 10.616 1.00 87.81 82 VAL A C 1
ATOM 602 O O . VAL A 1 82 ? -14.826 4.250 10.940 1.00 87.81 82 VAL A O 1
ATOM 605 N N . GLN A 1 83 ? -13.083 2.863 11.245 1.00 87.50 83 GLN A N 1
ATOM 606 C CA . GLN A 1 83 ? -12.464 3.602 12.345 1.00 87.50 83 GLN A CA 1
ATOM 607 C C . GLN A 1 83 ? -11.389 4.558 11.842 1.00 87.50 83 GLN A C 1
ATOM 609 O O . GLN A 1 83 ? -11.221 5.653 12.372 1.00 87.50 83 GLN A O 1
ATOM 614 N N . LYS A 1 84 ? -10.631 4.135 10.828 1.00 89.19 84 LYS A N 1
ATOM 615 C CA . LYS A 1 84 ? -9.506 4.902 10.299 1.00 89.19 84 LYS A CA 1
ATOM 616 C C . LYS A 1 84 ? -9.333 4.618 8.817 1.00 89.19 84 LYS A C 1
ATOM 618 O O . LYS A 1 84 ? -9.415 3.467 8.399 1.00 89.19 84 LYS A O 1
ATOM 623 N N . ARG A 1 85 ? -9.035 5.655 8.040 1.00 93.19 85 ARG A N 1
ATOM 624 C CA . ARG A 1 85 ? -8.571 5.535 6.658 1.00 93.19 85 ARG A CA 1
ATOM 625 C C . ARG A 1 85 ? -7.390 6.477 6.476 1.00 93.19 85 ARG A C 1
ATOM 627 O O . ARG A 1 85 ? -7.520 7.667 6.741 1.00 93.19 85 ARG A O 1
ATOM 634 N N . GLU A 1 86 ? -6.246 5.948 6.062 1.00 95.44 86 GLU A N 1
ATOM 635 C CA . GLU A 1 86 ? -5.020 6.731 5.898 1.00 95.44 86 GLU A CA 1
ATOM 636 C C . GLU A 1 86 ? -4.219 6.286 4.676 1.00 95.44 86 GLU A C 1
ATOM 638 O O . GLU A 1 86 ? -4.182 5.103 4.335 1.00 95.44 86 GLU A O 1
ATOM 643 N N . THR A 1 87 ? -3.561 7.240 4.022 1.00 96.44 87 THR A N 1
ATOM 644 C CA . THR A 1 87 ? -2.578 6.949 2.977 1.00 96.44 87 THR A CA 1
ATOM 645 C C . THR A 1 87 ? -1.318 6.390 3.624 1.00 96.44 87 THR A C 1
ATOM 647 O O . THR A 1 87 ? -0.828 6.936 4.612 1.00 96.44 87 THR A O 1
ATOM 650 N N . ILE A 1 88 ? -0.769 5.315 3.065 1.00 96.56 88 ILE A N 1
ATOM 651 C CA . ILE A 1 88 ? 0.499 4.760 3.527 1.00 96.56 88 ILE A CA 1
ATOM 652 C C . ILE A 1 88 ? 1.620 5.716 3.143 1.00 96.56 88 ILE A C 1
ATOM 654 O O . ILE A 1 88 ? 1.839 5.982 1.962 1.00 96.56 88 ILE A O 1
ATOM 658 N N . GLN A 1 89 ? 2.335 6.195 4.156 1.00 95.56 89 GLN A N 1
ATOM 659 C CA . GLN A 1 89 ? 3.516 7.051 4.012 1.00 95.56 89 GLN A CA 1
ATOM 660 C C . GLN A 1 89 ? 4.829 6.300 4.277 1.00 95.56 89 GLN A C 1
ATOM 662 O O . GLN A 1 89 ? 5.900 6.873 4.117 1.00 95.56 89 GLN A O 1
ATOM 667 N N . ASP A 1 90 ? 4.753 5.029 4.682 1.00 96.62 90 ASP A N 1
ATOM 668 C CA . ASP A 1 90 ? 5.922 4.208 4.989 1.00 96.62 90 ASP A CA 1
ATOM 669 C C . ASP A 1 90 ? 6.782 3.986 3.725 1.00 96.62 90 ASP A C 1
ATOM 671 O O . ASP A 1 90 ? 6.320 3.340 2.776 1.00 96.62 90 ASP A O 1
ATOM 675 N N . PRO A 1 91 ? 8.030 4.489 3.679 1.00 95.50 91 PRO A N 1
ATOM 676 C CA . PRO A 1 91 ? 8.897 4.321 2.518 1.00 95.50 91 PRO A CA 1
ATOM 677 C C . PRO A 1 91 ? 9.288 2.857 2.280 1.00 95.50 91 PRO A C 1
ATOM 679 O O . PRO A 1 91 ? 9.479 2.457 1.129 1.00 95.50 91 PRO A O 1
ATOM 682 N N . THR A 1 92 ? 9.368 2.033 3.329 1.00 97.44 92 THR A N 1
ATOM 683 C CA . THR A 1 92 ? 9.737 0.616 3.213 1.00 97.44 92 THR A CA 1
ATOM 684 C C . THR A 1 92 ? 8.665 -0.177 2.466 1.00 97.44 92 THR A C 1
ATOM 686 O O . THR A 1 92 ? 8.995 -1.054 1.664 1.00 97.44 92 THR A O 1
ATOM 689 N N . PHE A 1 93 ? 7.387 0.182 2.634 1.00 95.88 93 PHE A N 1
ATOM 690 C CA . PHE A 1 93 ? 6.285 -0.392 1.857 1.00 95.88 93 PHE A CA 1
ATOM 691 C C . PHE A 1 93 ? 6.499 -0.204 0.346 1.00 95.88 93 PHE A C 1
ATOM 693 O O . PHE A 1 93 ? 6.464 -1.168 -0.425 1.00 95.88 93 PHE A O 1
ATOM 700 N N . TYR A 1 94 ? 6.782 1.030 -0.082 1.00 96.75 94 TYR A N 1
ATOM 701 C CA . TYR A 1 94 ? 6.998 1.336 -1.497 1.00 96.75 94 TYR A CA 1
ATOM 702 C C . TYR A 1 94 ? 8.309 0.748 -2.024 1.00 96.75 94 TYR A C 1
ATOM 704 O O . TYR A 1 94 ? 8.354 0.277 -3.160 1.00 96.75 94 TYR A O 1
ATOM 712 N N . GLN A 1 95 ? 9.365 0.698 -1.207 1.00 97.12 95 GLN A N 1
ATOM 713 C CA . GLN A 1 95 ? 10.615 0.033 -1.576 1.00 97.12 95 GLN A CA 1
ATOM 714 C C . GLN A 1 95 ? 10.391 -1.450 -1.904 1.00 97.12 95 GLN A C 1
ATOM 716 O O . GLN A 1 95 ? 10.918 -1.945 -2.906 1.00 97.12 95 GLN A O 1
ATOM 721 N N . GLY A 1 96 ? 9.580 -2.148 -1.102 1.00 96.25 96 GLY A N 1
ATOM 722 C CA . GLY A 1 96 ? 9.183 -3.530 -1.366 1.00 96.25 96 GLY A CA 1
ATOM 723 C C . GLY A 1 96 ? 8.436 -3.669 -2.693 1.00 96.25 96 GLY A C 1
ATOM 724 O O . GLY A 1 96 ? 8.835 -4.465 -3.545 1.00 96.25 96 GLY A O 1
ATOM 725 N N . PHE A 1 97 ? 7.416 -2.834 -2.913 1.00 95.31 97 PHE A N 1
ATOM 726 C CA . PHE A 1 97 ? 6.659 -2.808 -4.169 1.00 95.31 97 PHE A CA 1
ATOM 727 C C . PHE A 1 97 ? 7.565 -2.600 -5.394 1.00 95.31 97 PHE A C 1
ATOM 729 O O . PHE A 1 97 ? 7.551 -3.405 -6.325 1.00 95.31 97 PHE A O 1
ATOM 736 N N . TYR A 1 98 ? 8.417 -1.572 -5.383 1.00 96.06 98 TYR A N 1
ATOM 737 C CA . TYR A 1 98 ? 9.293 -1.275 -6.520 1.00 96.06 98 TYR A CA 1
ATOM 738 C C . TYR A 1 98 ? 10.383 -2.328 -6.736 1.00 96.06 98 TYR A C 1
ATOM 740 O O . TYR A 1 98 ? 10.836 -2.519 -7.865 1.00 96.06 98 TYR A O 1
ATOM 748 N N . THR A 1 99 ? 10.802 -3.036 -5.686 1.00 97.06 99 THR A N 1
ATOM 749 C CA . THR A 1 99 ? 11.720 -4.175 -5.823 1.00 97.06 99 THR A CA 1
ATOM 750 C C . THR A 1 99 ? 11.062 -5.310 -6.605 1.00 97.06 99 THR A C 1
ATOM 752 O O . THR A 1 99 ? 11.666 -5.832 -7.542 1.00 97.06 99 THR A O 1
ATOM 755 N N . LEU A 1 100 ? 9.805 -5.640 -6.290 1.00 94.81 100 LEU A N 1
ATOM 756 C CA . LEU A 1 100 ? 9.040 -6.664 -7.007 1.00 94.81 100 LEU A CA 1
ATOM 757 C C . LEU A 1 100 ? 8.810 -6.279 -8.473 1.00 94.81 100 LEU A C 1
ATOM 759 O O . LEU A 1 100 ? 9.088 -7.083 -9.360 1.00 94.81 100 LEU A O 1
ATOM 763 N N . VAL A 1 101 ? 8.398 -5.035 -8.737 1.00 92.69 101 VAL A N 1
ATOM 764 C CA . VAL A 1 101 ? 8.215 -4.522 -10.109 1.00 92.69 101 VAL A CA 1
ATOM 765 C C . VAL A 1 101 ? 9.513 -4.618 -10.913 1.00 92.69 101 VAL A C 1
ATOM 767 O O . VAL A 1 101 ? 9.510 -5.072 -12.056 1.00 92.69 101 VAL A O 1
ATOM 770 N N . ARG A 1 102 ? 10.648 -4.233 -10.317 1.00 93.00 102 ARG A N 1
ATOM 771 C CA . ARG A 1 102 ? 11.960 -4.298 -10.975 1.00 93.00 102 ARG A CA 1
ATOM 772 C C . ARG A 1 102 ? 12.373 -5.730 -11.298 1.00 93.00 102 ARG A C 1
ATOM 774 O O . ARG A 1 102 ? 12.947 -5.965 -12.360 1.00 93.00 102 ARG A O 1
ATOM 781 N N . ASN A 1 103 ? 12.118 -6.668 -10.390 1.00 94.75 103 ASN A N 1
ATOM 782 C CA . ASN A 1 103 ? 12.419 -8.080 -10.609 1.00 94.75 103 ASN A CA 1
ATOM 783 C C . ASN A 1 103 ? 11.557 -8.649 -11.738 1.00 94.75 103 ASN A C 1
ATOM 785 O O . ASN A 1 103 ? 12.111 -9.210 -12.680 1.00 94.75 103 ASN A O 1
ATOM 789 N N . PHE A 1 104 ? 10.248 -8.390 -11.708 1.00 91.12 104 PHE A N 1
ATOM 790 C CA . PHE A 1 104 ? 9.328 -8.785 -12.772 1.00 91.12 104 PHE A CA 1
ATOM 791 C C . PHE A 1 104 ? 9.767 -8.236 -14.138 1.00 91.12 104 PHE A C 1
ATOM 793 O O . PHE A 1 104 ? 9.954 -8.997 -15.081 1.00 91.12 104 PHE A O 1
ATOM 800 N N . ALA A 1 105 ? 10.058 -6.935 -14.237 1.00 88.94 105 ALA A N 1
ATOM 801 C CA . ALA A 1 105 ? 10.506 -6.321 -15.490 1.00 88.94 105 ALA A CA 1
ATOM 802 C C . ALA A 1 105 ? 11.808 -6.940 -16.040 1.00 88.94 105 ALA A C 1
ATOM 804 O O . ALA A 1 105 ? 11.991 -7.05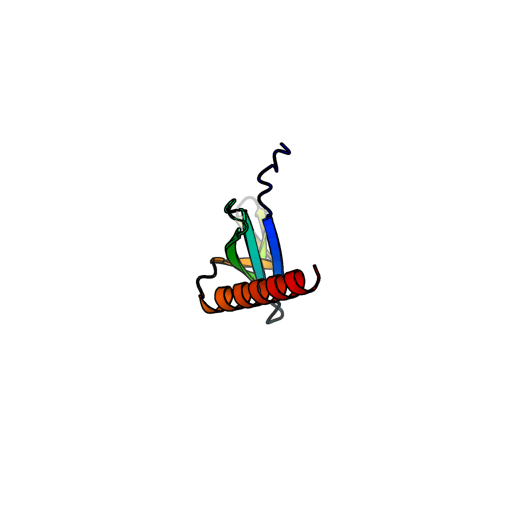5 -17.253 1.00 88.94 105 ALA A O 1
ATOM 805 N N . ARG A 1 106 ? 12.730 -7.355 -15.160 1.00 90.75 106 ARG A N 1
ATOM 806 C CA . ARG A 1 106 ? 13.964 -8.050 -15.560 1.00 90.75 106 ARG A CA 1
ATOM 807 C C . ARG A 1 106 ? 13.691 -9.452 -16.093 1.00 90.75 106 ARG A C 1
ATOM 809 O O . ARG A 1 106 ? 14.375 -9.868 -17.023 1.00 90.75 106 ARG A O 1
ATOM 816 N N . GLU A 1 107 ? 12.754 -10.177 -15.496 1.00 93.25 107 GLU A N 1
ATOM 817 C CA . GLU A 1 107 ? 12.362 -11.515 -15.949 1.00 93.25 107 GLU A CA 1
ATOM 818 C C . GLU A 1 107 ? 11.640 -11.462 -17.294 1.00 93.25 107 GLU A C 1
ATOM 820 O O . GLU A 1 107 ? 12.007 -12.199 -18.206 1.00 93.25 107 GLU A O 1
ATOM 825 N N . GLU A 1 108 ? 10.707 -10.524 -17.462 1.00 87.94 108 GLU A N 1
ATOM 826 C CA . GLU A 1 108 ? 10.026 -10.267 -18.737 1.00 87.94 108 GLU A CA 1
ATOM 827 C C . GLU A 1 108 ? 11.026 -9.972 -19.862 1.00 87.94 108 GLU A C 1
ATOM 829 O O . GLU A 1 108 ? 10.939 -10.547 -20.944 1.00 87.94 108 GLU A O 1
ATOM 834 N N . LYS A 1 109 ? 12.045 -9.146 -19.588 1.00 86.81 109 LYS A N 1
ATOM 835 C CA . LYS A 1 109 ? 13.103 -8.838 -20.560 1.00 86.81 109 LYS A CA 1
ATOM 836 C C . LYS A 1 109 ? 13.959 -10.051 -20.944 1.00 86.81 109 LYS A C 1
ATOM 838 O O . LYS A 1 109 ? 14.534 -10.043 -22.019 1.00 86.81 109 LYS A O 1
ATOM 843 N N . LYS A 1 110 ? 14.103 -11.055 -20.074 1.00 89.69 110 LYS A N 1
ATOM 844 C CA . LYS A 1 110 ? 14.842 -12.290 -20.403 1.00 89.69 110 LYS A CA 1
ATOM 845 C C . LYS A 1 110 ? 14.015 -13.260 -21.243 1.00 89.69 110 LYS A C 1
ATOM 847 O O . LYS A 1 110 ? 14.590 -14.148 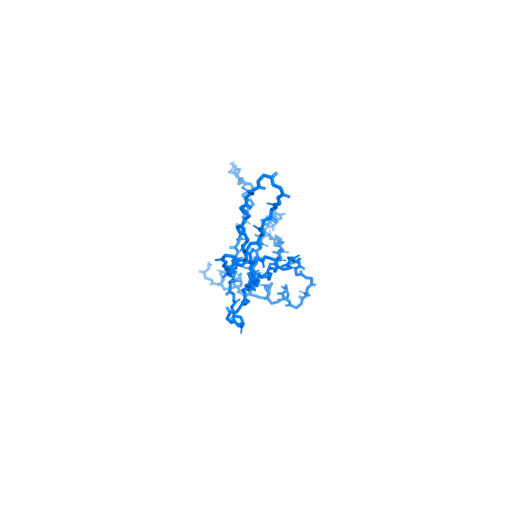-21.863 1.00 89.69 110 LYS A O 1
ATOM 852 N N . ARG A 1 111 ? 12.686 -13.157 -21.170 1.00 84.00 111 ARG A N 1
ATOM 853 C CA . ARG A 1 111 ? 11.757 -14.057 -21.858 1.00 84.00 111 ARG A CA 1
ATOM 854 C C . ARG A 1 111 ? 11.491 -13.635 -23.307 1.00 84.00 111 ARG A C 1
ATOM 856 O O . ARG A 1 111 ? 11.130 -14.493 -24.107 1.00 84.00 111 ARG A O 1
ATOM 863 N N . ASN A 1 112 ? 11.673 -12.352 -23.614 1.00 60.94 112 ASN A N 1
ATOM 864 C CA . ASN A 1 112 ? 11.581 -11.774 -24.957 1.00 60.94 112 ASN A CA 1
ATOM 865 C C . ASN A 1 112 ? 12.963 -11.612 -25.594 1.00 60.94 112 ASN A C 1
ATOM 867 O O . ASN A 1 112 ? 13.021 -11.667 -26.840 1.00 60.94 112 ASN A O 1
#

Foldseek 3Di:
DDPPDFPFDKDKDWDWDDPDPFKIKIKIKIKTWGDPVPPDIDIDMKMKIWIKGWDKDWDWDWDDDPPDIDIDTDDIDTDIGTPDMGIDPDVVVVVVVVVVVVVVVVVVVVVD